Protein AF-A0A1G2CFN0-F1 (afdb_monomer_lite)

Structure (mmCIF, N/CA/C/O backbone):
data_AF-A0A1G2CFN0-F1
#
_entry.id   AF-A0A1G2CFN0-F1
#
loop_
_atom_site.group_PDB
_atom_site.id
_atom_site.type_symbol
_atom_site.label_atom_id
_atom_site.label_alt_id
_atom_site.label_comp_id
_atom_site.label_asym_id
_atom_site.label_entity_id
_atom_site.label_seq_id
_atom_site.pdbx_PDB_ins_code
_atom_site.Cartn_x
_atom_site.Cartn_y
_atom_site.Cartn_z
_atom_site.occupancy
_atom_site.B_iso_or_equiv
_atom_site.auth_seq_id
_atom_site.auth_comp_id
_atom_site.auth_asym_id
_atom_site.auth_atom_id
_atom_site.pdbx_PDB_model_num
ATOM 1 N N . MET A 1 1 ? 45.575 16.036 -67.335 1.00 52.84 1 MET A N 1
ATOM 2 C CA . MET A 1 1 ? 46.255 15.513 -66.133 1.00 52.84 1 MET A CA 1
ATOM 3 C C . MET A 1 1 ? 45.272 15.734 -65.003 1.00 52.84 1 MET A C 1
ATOM 5 O O . MET A 1 1 ? 45.265 16.803 -64.409 1.00 52.84 1 MET A O 1
ATOM 9 N N . GLU A 1 2 ? 44.344 14.791 -64.858 1.00 58.41 2 GLU A N 1
ATOM 10 C CA . GLU A 1 2 ? 43.308 14.811 -63.822 1.00 58.41 2 GLU A CA 1
ATOM 11 C C . GLU A 1 2 ? 43.945 14.353 -62.497 1.00 58.41 2 GLU A C 1
ATOM 13 O O . GLU A 1 2 ? 44.749 13.419 -62.524 1.00 58.41 2 GLU A O 1
ATOM 18 N N . PRO A 1 3 ? 43.655 14.993 -61.356 1.00 65.81 3 PRO A N 1
ATOM 19 C CA . PRO A 1 3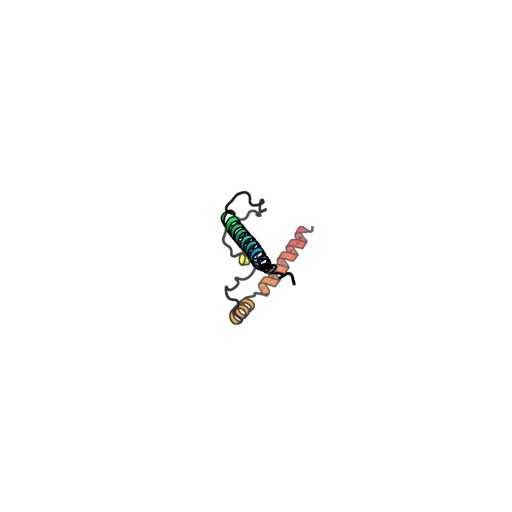 ? 44.097 14.509 -60.055 1.00 65.81 3 PRO A CA 1
ATOM 20 C C . PRO A 1 3 ? 43.161 13.405 -59.540 1.00 65.81 3 PRO A C 1
ATOM 22 O O . PRO A 1 3 ? 41.989 13.660 -59.257 1.00 65.81 3 PRO A O 1
ATOM 25 N N . ASP A 1 4 ? 43.689 12.195 -59.358 1.00 61.62 4 ASP A N 1
ATOM 26 C CA . ASP A 1 4 ? 42.958 11.089 -58.740 1.00 61.62 4 ASP A CA 1
ATOM 27 C C . ASP A 1 4 ? 42.828 11.323 -57.226 1.00 61.62 4 ASP A C 1
ATOM 29 O O . ASP A 1 4 ? 43.748 11.128 -56.430 1.00 61.62 4 ASP A O 1
ATOM 33 N N . ASN A 1 5 ? 41.644 11.793 -56.845 1.00 71.56 5 ASN A N 1
ATOM 34 C CA . ASN A 1 5 ? 41.154 11.911 -55.481 1.00 71.56 5 ASN A CA 1
ATOM 35 C C . ASN A 1 5 ? 40.886 10.511 -54.903 1.00 71.56 5 ASN A C 1
ATOM 37 O O . ASN A 1 5 ? 39.819 9.934 -55.116 1.00 71.56 5 ASN A O 1
ATOM 41 N N . HIS A 1 6 ? 41.848 9.964 -54.160 1.00 58.09 6 HIS A N 1
ATOM 42 C CA . HIS A 1 6 ? 41.649 8.736 -53.399 1.00 58.09 6 HIS A CA 1
ATOM 43 C C . HIS A 1 6 ? 41.233 9.037 -51.960 1.00 58.09 6 HIS A C 1
ATOM 45 O O . HIS A 1 6 ? 42.057 9.217 -51.071 1.00 58.09 6 HIS A O 1
ATOM 51 N N . GLY A 1 7 ? 39.915 8.998 -51.766 1.00 50.25 7 GLY A N 1
ATOM 52 C CA . GLY A 1 7 ? 39.307 8.212 -50.698 1.00 50.25 7 GLY A CA 1
ATOM 53 C C . GLY A 1 7 ? 39.551 8.711 -49.284 1.00 50.25 7 GLY A C 1
ATOM 54 O O . GLY A 1 7 ? 40.359 8.159 -48.541 1.00 50.25 7 GLY A O 1
ATOM 55 N N . ASN A 1 8 ? 38.727 9.667 -48.868 1.00 58.03 8 ASN A N 1
ATOM 56 C CA . ASN A 1 8 ? 38.404 9.848 -47.461 1.00 58.03 8 ASN A CA 1
ATOM 57 C C . ASN A 1 8 ? 37.780 8.533 -46.959 1.00 58.03 8 ASN A C 1
ATOM 59 O O . ASN A 1 8 ? 36.605 8.268 -47.214 1.00 58.03 8 ASN A O 1
ATOM 63 N N . ASN A 1 9 ? 38.560 7.692 -46.277 1.00 58.00 9 ASN A N 1
ATOM 64 C CA . ASN A 1 9 ? 38.024 6.581 -45.496 1.00 58.00 9 ASN A CA 1
ATOM 65 C C . ASN A 1 9 ? 37.290 7.189 -44.298 1.00 58.00 9 ASN A C 1
ATOM 67 O O . ASN A 1 9 ? 37.862 7.379 -43.229 1.00 58.00 9 ASN A O 1
ATOM 71 N N . ALA A 1 10 ? 36.034 7.576 -44.512 1.00 52.12 10 ALA A N 1
ATOM 72 C CA . ALA A 1 10 ? 35.128 7.932 -43.438 1.00 52.12 10 ALA A CA 1
ATOM 73 C C . ALA A 1 10 ? 34.807 6.645 -42.670 1.00 52.12 10 ALA A C 1
ATOM 75 O O . ALA A 1 10 ? 33.925 5.879 -43.058 1.00 52.12 10 ALA A O 1
ATOM 76 N N . GLU A 1 11 ? 35.573 6.377 -41.613 1.00 59.41 11 GLU A N 1
ATOM 77 C CA . GLU A 1 11 ? 35.208 5.392 -40.602 1.00 59.41 11 GLU A CA 1
ATOM 78 C C . GLU A 1 11 ? 33.810 5.747 -40.080 1.00 59.41 11 GLU A C 1
ATOM 80 O O . GLU A 1 11 ? 33.574 6.842 -39.563 1.00 59.41 11 GLU A O 1
ATOM 85 N N . ALA A 1 12 ? 32.852 4.842 -40.279 1.00 61.19 12 ALA A N 1
ATOM 86 C CA . ALA A 1 12 ? 31.507 5.008 -39.754 1.00 61.19 12 ALA A CA 1
ATOM 87 C C . ALA A 1 12 ? 31.589 5.118 -38.220 1.00 61.19 12 ALA A C 1
ATOM 89 O O . ALA A 1 12 ? 32.207 4.246 -37.600 1.00 61.19 12 ALA A O 1
ATOM 90 N N . PRO A 1 13 ? 30.982 6.138 -37.582 1.00 60.41 13 PRO A N 1
ATOM 91 C CA . PRO A 1 13 ? 30.960 6.222 -36.130 1.00 60.41 13 PRO A CA 1
ATOM 92 C C . PRO A 1 13 ? 30.191 5.011 -35.602 1.00 60.41 13 PRO A C 1
ATOM 94 O O . PRO A 1 13 ? 28.972 4.908 -35.758 1.00 60.41 13 PRO A O 1
ATOM 97 N N . SER A 1 14 ? 30.917 4.051 -35.034 1.00 62.78 14 SER A N 1
ATOM 98 C CA . SER A 1 14 ? 30.323 2.850 -34.468 1.00 62.78 14 SER A CA 1
ATOM 99 C C . SER A 1 14 ? 29.405 3.267 -33.318 1.00 62.78 14 SER A C 1
ATOM 101 O O . SER A 1 14 ? 29.792 3.996 -32.404 1.00 62.78 14 SER A O 1
ATOM 103 N N . GLY A 1 15 ? 28.134 2.871 -33.411 1.00 63.44 15 GLY A N 1
ATOM 104 C CA . GLY A 1 15 ? 27.078 3.250 -32.475 1.00 63.44 15 GLY A CA 1
ATOM 105 C C . GLY A 1 15 ? 27.282 2.624 -31.096 1.00 63.44 15 GLY A C 1
ATOM 106 O O . GLY A 1 15 ? 26.612 1.660 -30.745 1.00 63.44 15 GLY A O 1
ATOM 107 N N . ALA A 1 16 ? 28.207 3.170 -30.309 1.00 66.69 16 ALA A N 1
ATOM 108 C CA . ALA A 1 16 ? 28.513 2.715 -28.955 1.00 66.69 16 ALA A CA 1
ATOM 109 C C . ALA A 1 16 ? 27.564 3.301 -27.891 1.00 66.69 16 ALA A C 1
ATOM 111 O O . ALA A 1 16 ? 27.497 2.789 -26.776 1.00 66.69 16 ALA A O 1
ATOM 112 N N . GLY A 1 17 ? 26.797 4.345 -28.227 1.00 78.12 17 GLY A N 1
ATOM 113 C CA . GLY A 1 17 ? 25.888 5.033 -27.299 1.00 78.12 17 GLY A CA 1
ATOM 114 C C . GLY A 1 17 ? 24.912 4.107 -26.554 1.00 78.12 17 GLY A C 1
ATOM 115 O O . GLY A 1 17 ? 24.853 4.176 -25.326 1.00 78.12 17 GLY A O 1
ATOM 116 N N . PRO A 1 18 ? 24.197 3.193 -27.240 1.00 89.12 18 PRO A N 1
ATOM 117 C CA . PRO A 1 18 ? 23.277 2.263 -26.582 1.00 89.12 18 PRO A CA 1
ATOM 118 C C . PRO A 1 18 ? 23.971 1.291 -25.620 1.00 89.12 18 PRO A C 1
ATOM 120 O O . PRO A 1 18 ? 23.430 0.979 -24.561 1.00 89.12 18 PRO A O 1
ATOM 123 N N . PHE A 1 19 ? 25.185 0.848 -25.952 1.00 89.81 19 PHE A N 1
ATOM 124 C CA . PHE A 1 19 ? 25.964 -0.060 -25.107 1.00 89.81 19 PHE A CA 1
ATOM 125 C C . PHE A 1 19 ? 26.447 0.627 -23.832 1.00 89.81 19 PHE A C 1
ATOM 127 O O . PHE A 1 19 ? 26.352 0.057 -22.747 1.00 89.81 19 PHE A O 1
ATOM 134 N N . VAL A 1 20 ? 26.905 1.876 -23.950 1.00 91.31 20 VAL A N 1
ATOM 135 C CA . VAL A 1 20 ? 27.297 2.690 -22.793 1.00 91.31 20 VAL A CA 1
ATOM 136 C C . VAL A 1 20 ? 26.087 2.966 -21.897 1.00 91.31 20 VAL A C 1
ATOM 138 O O . VAL A 1 20 ? 26.182 2.818 -20.680 1.00 91.31 20 VAL A O 1
ATOM 141 N N . GLY A 1 21 ? 24.928 3.286 -22.483 1.00 89.81 21 GLY A N 1
ATOM 142 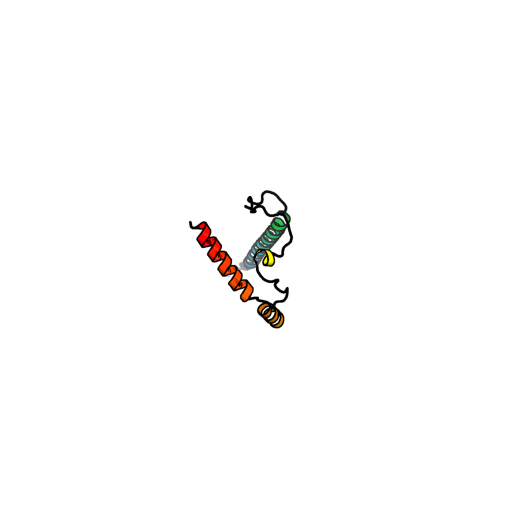C CA . GLY A 1 21 ? 23.683 3.473 -21.734 1.00 89.81 21 GLY A CA 1
ATOM 143 C C . GLY A 1 21 ? 23.263 2.217 -20.966 1.00 89.81 21 GLY A C 1
ATOM 144 O O . GLY A 1 21 ? 22.995 2.287 -19.768 1.00 89.81 21 GLY A O 1
ATOM 145 N N . ALA A 1 22 ? 23.278 1.054 -21.623 1.00 94.44 22 ALA A N 1
ATOM 146 C CA . ALA 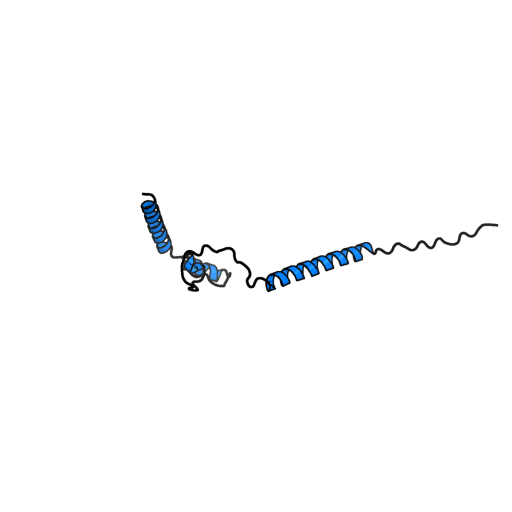A 1 22 ? 22.952 -0.220 -20.985 1.00 94.44 22 ALA A CA 1
ATOM 147 C C . ALA A 1 22 ? 23.904 -0.548 -19.823 1.00 94.44 22 ALA A C 1
ATOM 149 O O . ALA A 1 22 ? 23.449 -0.968 -18.761 1.00 94.44 22 ALA A O 1
ATOM 150 N N . ALA A 1 23 ? 25.207 -0.299 -19.987 1.00 95.06 23 ALA A N 1
ATOM 151 C CA . ALA A 1 23 ? 26.197 -0.536 -18.939 1.00 95.06 23 ALA A CA 1
ATOM 152 C C . ALA A 1 23 ? 25.924 0.294 -17.670 1.00 95.06 23 ALA A C 1
ATOM 154 O O . ALA A 1 23 ? 26.021 -0.231 -16.560 1.00 95.06 23 ALA A O 1
ATOM 155 N N . ILE A 1 24 ? 25.527 1.563 -17.822 1.00 95.75 24 ILE A N 1
ATOM 156 C CA . ILE A 1 24 ? 25.186 2.448 -16.695 1.00 95.75 24 ILE A CA 1
ATOM 157 C C . ILE A 1 24 ? 23.938 1.945 -15.964 1.00 95.75 24 ILE A C 1
ATOM 159 O O . ILE A 1 24 ? 23.931 1.872 -14.736 1.00 95.75 24 ILE A O 1
ATOM 163 N N . ILE A 1 25 ? 22.893 1.568 -16.706 1.00 96.06 25 ILE A N 1
ATOM 164 C CA . ILE A 1 25 ? 21.652 1.048 -16.120 1.00 96.06 25 ILE A CA 1
ATOM 165 C C . ILE A 1 25 ? 21.923 -0.246 -15.347 1.00 96.06 25 ILE A C 1
ATOM 167 O O . ILE A 1 25 ? 21.505 -0.368 -14.199 1.00 96.06 25 ILE A O 1
ATOM 171 N N . ILE A 1 26 ? 22.684 -1.180 -15.923 1.00 96.50 26 ILE A N 1
ATOM 172 C CA . ILE A 1 26 ? 23.049 -2.436 -15.253 1.00 96.50 26 ILE A CA 1
ATOM 173 C C . ILE A 1 26 ? 23.819 -2.165 -13.953 1.00 96.50 26 ILE A C 1
ATOM 175 O O . ILE A 1 26 ? 23.512 -2.778 -12.933 1.00 96.50 26 ILE A O 1
ATOM 179 N N . LEU A 1 27 ? 24.769 -1.223 -13.959 1.00 96.44 27 LEU A N 1
ATOM 180 C CA . LEU A 1 27 ? 25.490 -0.810 -12.752 1.00 96.44 27 LEU A CA 1
ATOM 181 C C . LEU A 1 27 ? 24.540 -0.265 -11.680 1.00 96.44 27 LEU A C 1
ATOM 183 O O . LEU A 1 27 ? 24.613 -0.697 -10.533 1.00 96.44 27 LEU A O 1
ATOM 187 N N . LEU A 1 28 ? 23.619 0.630 -12.042 1.00 96.31 28 LEU A N 1
ATOM 188 C CA . LEU A 1 28 ? 22.643 1.190 -11.103 1.00 96.31 28 LEU A CA 1
ATOM 189 C C . LEU A 1 28 ? 21.732 0.112 -10.501 1.00 96.31 28 LEU A C 1
ATOM 191 O O . LEU A 1 28 ? 21.503 0.124 -9.293 1.00 96.31 28 LEU A O 1
ATOM 195 N N . LEU A 1 29 ? 21.253 -0.842 -11.308 1.00 96.31 29 LEU A N 1
ATOM 196 C CA . LEU A 1 29 ? 20.443 -1.955 -10.806 1.00 96.31 29 LEU A CA 1
ATOM 197 C C . LEU A 1 29 ? 21.252 -2.876 -9.889 1.00 96.31 29 LEU A C 1
ATOM 199 O O . LEU A 1 29 ? 20.748 -3.272 -8.842 1.00 96.31 29 LEU A O 1
ATOM 203 N N . ALA A 1 30 ? 22.499 -3.192 -10.246 1.00 95.50 30 ALA A N 1
ATOM 204 C CA . ALA A 1 30 ? 23.365 -4.037 -9.428 1.00 95.50 30 ALA A CA 1
ATOM 205 C C . ALA A 1 30 ? 23.662 -3.387 -8.067 1.00 95.50 30 ALA A C 1
ATOM 207 O O . ALA A 1 30 ? 23.514 -4.034 -7.032 1.00 95.50 30 ALA A O 1
ATOM 208 N N . PHE A 1 31 ? 24.009 -2.096 -8.055 1.00 95.50 31 PHE A N 1
ATOM 209 C CA . PHE A 1 31 ? 24.227 -1.341 -6.821 1.00 95.50 31 PHE A CA 1
ATOM 210 C C . PHE A 1 31 ? 22.944 -1.180 -6.002 1.00 95.50 31 PHE A C 1
ATOM 212 O O . PHE A 1 31 ? 22.987 -1.345 -4.786 1.00 95.50 31 PHE A O 1
ATOM 219 N N . GLY A 1 32 ? 21.803 -0.906 -6.640 1.00 90.75 32 GLY A N 1
ATOM 220 C CA . GLY A 1 32 ? 20.511 -0.783 -5.961 1.00 90.75 32 GLY A CA 1
ATOM 221 C C . GLY A 1 32 ? 20.058 -2.095 -5.318 1.00 90.75 32 GLY A C 1
ATOM 222 O O . GLY A 1 32 ? 19.688 -2.112 -4.145 1.00 90.75 32 GLY A O 1
ATOM 223 N N . ALA A 1 33 ? 20.157 -3.209 -6.049 1.00 91.50 33 ALA A N 1
ATOM 224 C CA . ALA A 1 33 ? 19.837 -4.538 -5.534 1.00 91.50 33 ALA A CA 1
ATOM 225 C C . ALA A 1 33 ? 20.786 -4.948 -4.397 1.00 91.50 33 ALA A C 1
ATOM 227 O O . ALA A 1 33 ? 20.333 -5.442 -3.365 1.00 91.50 33 ALA A O 1
ATOM 228 N N . TYR A 1 34 ? 22.089 -4.685 -4.549 1.00 91.81 34 TYR A N 1
ATOM 229 C CA . TYR A 1 34 ? 23.076 -4.935 -3.500 1.00 91.81 34 TYR A CA 1
ATOM 230 C C . TYR A 1 34 ? 22.810 -4.089 -2.250 1.00 91.81 34 TYR A C 1
ATOM 232 O O . TYR A 1 34 ? 22.831 -4.615 -1.142 1.00 91.81 34 TYR A O 1
ATOM 240 N N . TYR A 1 35 ? 22.507 -2.798 -2.409 1.00 88.50 35 TYR A N 1
ATOM 241 C CA . TYR A 1 35 ? 22.184 -1.903 -1.298 1.00 88.50 35 TYR A CA 1
ATOM 242 C C . TYR A 1 35 ? 20.931 -2.358 -0.543 1.00 88.50 35 TYR A C 1
ATOM 244 O O . TYR A 1 35 ? 20.951 -2.423 0.683 1.00 88.50 35 TYR A O 1
ATOM 252 N N . PHE A 1 36 ? 19.870 -2.735 -1.263 1.00 84.69 36 PHE A N 1
ATOM 253 C CA . PHE A 1 36 ? 18.630 -3.241 -0.670 1.00 84.69 36 PHE A CA 1
ATOM 254 C C . PHE A 1 36 ? 18.838 -4.550 0.105 1.00 84.69 36 PHE A C 1
ATOM 256 O O . PHE A 1 36 ? 18.283 -4.743 1.185 1.00 84.69 36 PHE A O 1
ATOM 263 N N . TRP A 1 37 ? 19.653 -5.462 -0.425 1.00 81.31 37 TRP A N 1
ATOM 264 C CA . TRP A 1 37 ? 19.925 -6.736 0.239 1.00 81.31 37 TRP A CA 1
ATOM 265 C C . TRP A 1 37 ? 20.900 -6.588 1.421 1.00 81.31 37 TRP A C 1
ATOM 267 O O . TRP A 1 37 ? 20.738 -7.236 2.458 1.00 81.31 37 TRP A O 1
ATOM 277 N N . SER A 1 38 ? 21.869 -5.677 1.302 1.00 76.56 38 SER A N 1
ATOM 278 C CA . SER A 1 38 ? 22.821 -5.326 2.361 1.00 76.56 38 SER A CA 1
ATOM 279 C C . SER A 1 38 ? 22.133 -4.630 3.541 1.00 76.56 38 SER A C 1
ATOM 281 O O . SER A 1 38 ? 22.334 -5.028 4.688 1.00 76.56 38 SER A O 1
ATOM 283 N N . SER A 1 39 ? 21.238 -3.668 3.285 1.00 68.88 39 SER A N 1
ATOM 284 C CA . SER A 1 39 ? 20.474 -2.997 4.347 1.00 68.88 39 SER A CA 1
ATOM 285 C C . SER A 1 39 ? 19.559 -3.964 5.101 1.00 68.88 39 SER A C 1
ATOM 287 O O . SER A 1 39 ? 19.424 -3.855 6.316 1.00 68.88 39 SER A O 1
ATOM 289 N N . LYS A 1 40 ? 19.005 -4.975 4.421 1.00 62.88 40 LYS A N 1
ATOM 290 C CA . LYS A 1 40 ? 18.213 -6.036 5.060 1.00 62.88 40 LYS A CA 1
ATOM 291 C C . LYS A 1 40 ? 19.038 -6.928 5.995 1.00 62.88 40 LYS A C 1
ATOM 293 O O . LYS A 1 40 ? 18.492 -7.460 6.955 1.00 62.88 40 LYS A O 1
ATOM 298 N N . SER A 1 41 ? 20.340 -7.064 5.750 1.00 60.41 41 SER A N 1
ATOM 299 C CA . SER A 1 41 ? 21.234 -7.907 6.558 1.00 60.41 41 SER A CA 1
ATOM 300 C C . SER A 1 41 ? 21.819 -7.181 7.781 1.00 60.41 41 SER A C 1
ATOM 302 O O . SER A 1 41 ? 22.332 -7.837 8.682 1.00 60.41 41 SER A O 1
ATOM 304 N N . GLY A 1 42 ? 21.729 -5.845 7.825 1.00 58.09 42 GLY A N 1
ATOM 305 C CA . GLY A 1 42 ? 22.211 -4.998 8.926 1.00 58.09 42 GLY A CA 1
ATOM 306 C C . GLY A 1 42 ? 21.125 -4.489 9.882 1.00 58.09 42 GLY A C 1
ATOM 307 O O . GLY A 1 42 ? 21.450 -3.838 10.865 1.00 58.09 42 GLY A O 1
ATOM 308 N N . MET A 1 43 ? 19.842 -4.793 9.648 1.00 54.56 43 MET A N 1
ATOM 309 C CA . MET A 1 43 ? 18.740 -4.428 10.559 1.00 54.56 43 MET A CA 1
ATOM 310 C C . MET A 1 43 ? 18.645 -5.344 11.793 1.00 54.56 43 MET A C 1
ATOM 312 O O . MET A 1 43 ? 17.561 -5.605 12.309 1.00 54.56 43 MET A O 1
ATOM 316 N N . VAL A 1 44 ? 19.780 -5.837 12.286 1.00 57.59 44 VAL A N 1
ATOM 317 C CA . VAL A 1 44 ? 19.878 -6.477 13.598 1.00 57.59 44 VAL A CA 1
ATOM 318 C C . VAL A 1 44 ? 20.558 -5.476 14.523 1.00 57.59 44 VAL A C 1
ATOM 320 O O . VAL A 1 44 ? 21.777 -5.412 14.565 1.00 57.59 44 VAL A O 1
ATOM 323 N N . ASN A 1 45 ? 19.740 -4.735 15.275 1.00 61.34 45 ASN A N 1
ATOM 324 C CA . ASN A 1 45 ? 20.113 -3.884 16.412 1.00 61.34 45 ASN A CA 1
ATOM 325 C C . ASN A 1 45 ? 20.994 -2.667 16.128 1.00 61.34 45 ASN A C 1
ATOM 327 O O . ASN A 1 45 ? 22.204 -2.807 16.076 1.00 61.34 45 ASN A O 1
ATOM 331 N N . GLU A 1 46 ? 20.427 -1.458 16.212 1.00 58.81 46 GLU A N 1
ATOM 332 C CA . GLU A 1 46 ? 21.236 -0.380 16.809 1.00 58.81 46 GLU A CA 1
ATOM 333 C C . GLU A 1 46 ? 20.466 0.736 17.507 1.00 58.81 46 GLU A C 1
ATOM 335 O O . GLU A 1 46 ? 21.018 1.302 18.440 1.00 58.81 46 GLU A O 1
ATOM 340 N N . ASN A 1 47 ? 19.197 1.009 17.191 1.00 61.34 47 ASN A N 1
ATOM 341 C CA . ASN A 1 47 ? 18.320 1.766 18.095 1.00 61.34 47 ASN A CA 1
ATOM 342 C C . ASN A 1 47 ? 16.879 1.747 17.560 1.00 61.34 47 ASN A C 1
ATOM 344 O O . ASN A 1 47 ? 16.530 2.622 16.761 1.00 61.34 47 ASN A O 1
ATOM 348 N N . PRO A 1 48 ? 16.030 0.763 17.908 1.00 62.25 48 PRO A N 1
ATOM 349 C CA . PRO A 1 48 ? 14.609 0.929 17.640 1.00 62.25 48 PRO A CA 1
ATOM 350 C C . PRO A 1 48 ? 14.155 2.218 18.352 1.00 62.25 48 PRO A C 1
ATOM 352 O O . PRO A 1 48 ? 14.539 2.425 19.508 1.00 62.25 48 PRO A O 1
ATOM 355 N N . PRO A 1 49 ? 13.392 3.117 17.696 1.00 66.81 49 PRO A N 1
ATOM 356 C CA . PRO A 1 49 ? 12.763 4.224 18.411 1.00 66.81 49 PRO A CA 1
ATOM 357 C C . PRO A 1 49 ? 12.031 3.632 19.620 1.00 66.81 49 PRO A C 1
ATOM 359 O O . PRO A 1 49 ? 11.485 2.534 19.471 1.00 66.81 49 PRO A O 1
ATOM 362 N N . PRO A 1 50 ? 12.054 4.280 20.803 1.00 56.91 50 PRO A N 1
ATOM 363 C CA . PRO A 1 50 ? 11.383 3.738 21.971 1.00 56.91 50 PRO A CA 1
ATOM 364 C C . PRO A 1 50 ? 9.927 3.527 21.587 1.00 56.91 50 PRO A C 1
ATOM 366 O O . PRO A 1 50 ? 9.163 4.477 21.412 1.00 56.91 50 PRO A O 1
ATOM 369 N N . LEU A 1 51 ? 9.577 2.262 21.378 1.00 59.81 51 LEU A N 1
ATOM 370 C CA . LEU A 1 51 ? 8.201 1.863 21.263 1.00 59.81 51 LEU A CA 1
ATOM 371 C C . LEU A 1 51 ? 7.625 2.228 22.623 1.00 59.81 51 LEU A C 1
ATOM 373 O O . LEU A 1 51 ? 8.097 1.736 23.650 1.00 59.81 51 LEU A O 1
ATOM 377 N N . ILE A 1 52 ? 6.645 3.126 22.639 1.00 58.47 52 ILE A N 1
ATOM 378 C CA . ILE A 1 52 ? 5.731 3.229 23.769 1.00 58.47 52 ILE A CA 1
ATOM 379 C C . ILE A 1 52 ? 4.934 1.919 23.743 1.00 58.47 52 ILE A C 1
ATOM 381 O O . ILE A 1 52 ? 3.813 1.855 23.255 1.00 58.47 52 ILE A O 1
ATOM 385 N N . LEU A 1 53 ? 5.582 0.836 24.174 1.00 54.16 53 LEU A N 1
ATOM 386 C CA . LEU A 1 53 ? 4.925 -0.368 24.626 1.00 54.16 53 LEU A CA 1
ATOM 387 C C . LEU A 1 53 ? 4.270 0.057 25.933 1.00 54.16 53 LEU A C 1
ATOM 389 O O . LEU A 1 53 ? 4.932 0.204 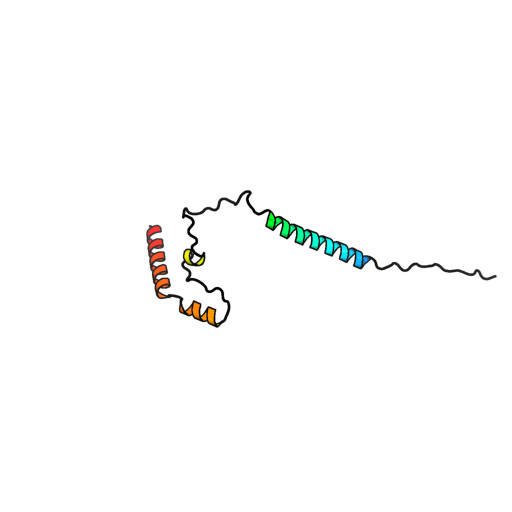26.963 1.00 54.16 53 LEU A O 1
ATOM 393 N N . GLY A 1 54 ? 2.962 0.308 25.859 1.00 47.94 54 GLY A N 1
ATOM 394 C CA . GLY A 1 54 ? 2.111 0.081 27.014 1.00 47.94 54 GLY A CA 1
ATOM 395 C C . GLY A 1 54 ? 2.518 -1.265 27.604 1.00 47.94 54 GLY A C 1
ATOM 396 O O . GLY A 1 54 ? 2.710 -2.241 26.884 1.00 47.94 54 GLY A O 1
ATOM 397 N N . ASN A 1 55 ? 2.816 -1.240 28.890 1.00 47.97 55 ASN A N 1
ATOM 398 C CA . ASN A 1 55 ? 3.369 -2.338 29.650 1.00 47.97 55 ASN A CA 1
ATOM 399 C C . ASN A 1 55 ? 2.447 -3.567 29.574 1.00 47.97 55 ASN A C 1
ATOM 401 O O . ASN A 1 55 ? 1.559 -3.681 30.411 1.00 47.97 55 ASN A O 1
ATOM 405 N N . ASP A 1 56 ? 2.681 -4.482 28.635 1.00 47.56 56 ASP A N 1
ATOM 406 C CA . ASP A 1 56 ? 2.131 -5.833 28.708 1.00 47.56 56 ASP A CA 1
ATOM 407 C C . ASP A 1 56 ? 3.165 -6.874 28.248 1.00 47.56 56 ASP A C 1
ATOM 409 O O . ASP A 1 56 ? 3.909 -6.643 27.287 1.00 47.56 56 ASP A O 1
ATOM 413 N N . PRO A 1 57 ? 3.312 -7.977 29.002 1.00 48.97 57 PRO A N 1
ATOM 414 C CA . PRO A 1 57 ? 4.371 -8.946 28.812 1.00 48.97 57 PRO A CA 1
ATOM 415 C C . PRO A 1 57 ? 4.157 -9.723 27.516 1.00 48.97 57 PRO A C 1
ATOM 417 O O . PRO A 1 57 ? 3.037 -9.933 27.063 1.00 48.97 57 PRO A O 1
ATOM 420 N N . ALA A 1 58 ? 5.275 -10.159 26.943 1.00 49.88 58 ALA A N 1
ATOM 421 C CA . ALA A 1 58 ? 5.346 -11.011 25.771 1.00 49.88 58 ALA A CA 1
ATOM 422 C C . ALA A 1 58 ? 4.485 -12.276 25.926 1.00 49.88 58 ALA A C 1
ATOM 424 O O . ALA A 1 58 ? 4.934 -13.275 26.479 1.00 49.88 58 ALA A O 1
ATOM 425 N N . GLU A 1 59 ? 3.279 -12.236 25.383 1.00 45.66 59 GLU A N 1
ATOM 426 C CA . GLU A 1 59 ? 2.518 -13.409 24.985 1.00 45.66 59 GLU A CA 1
ATOM 427 C C . GLU A 1 59 ? 2.291 -13.255 23.481 1.00 45.66 59 GLU A C 1
ATOM 429 O O . GLU A 1 59 ? 1.832 -12.219 23.002 1.00 45.66 59 GLU A O 1
ATOM 434 N N . ASP A 1 60 ? 2.702 -14.278 22.741 1.00 49.62 60 ASP A N 1
ATOM 435 C CA . ASP A 1 60 ? 2.495 -14.483 21.308 1.00 49.62 60 ASP A CA 1
ATOM 436 C C . ASP A 1 60 ? 0.996 -14.687 21.030 1.00 49.62 60 ASP A C 1
ATOM 438 O O . ASP A 1 60 ? 0.530 -15.758 20.648 1.00 49.62 60 ASP A O 1
ATOM 442 N N . VAL A 1 61 ? 0.196 -13.666 21.320 1.00 46.94 61 VAL A N 1
ATOM 443 C CA . VAL A 1 61 ? -1.159 -13.557 20.808 1.00 46.94 61 VAL A CA 1
ATOM 444 C C . VAL A 1 61 ? -1.009 -13.007 19.406 1.00 46.94 61 VAL A C 1
ATOM 446 O O . VAL A 1 61 ? -0.604 -11.857 19.229 1.00 46.94 61 VAL A O 1
ATOM 449 N N . SER A 1 62 ? -1.311 -13.860 18.419 1.00 56.16 62 SER A N 1
ATOM 450 C CA . SER A 1 62 ? -1.609 -13.464 17.039 1.00 56.16 62 SER A CA 1
ATOM 451 C C . SER A 1 62 ? -2.177 -12.046 17.040 1.00 56.16 62 SER A C 1
ATOM 453 O O . SER A 1 62 ? -3.106 -11.775 17.804 1.00 56.16 62 SER A O 1
ATOM 455 N N . SER A 1 63 ? -1.603 -11.138 16.247 1.00 60.88 63 SER A N 1
ATOM 456 C CA . SER A 1 63 ? -1.967 -9.711 16.231 1.00 60.88 63 SER A CA 1
ATOM 457 C C . SER A 1 63 ? -3.475 -9.470 16.140 1.00 60.88 63 SER A C 1
ATOM 459 O O . SER A 1 63 ? -3.974 -8.460 16.628 1.00 60.88 63 SER A O 1
ATOM 461 N N . ASP A 1 64 ? -4.191 -10.431 15.566 1.00 58.38 64 ASP A N 1
ATOM 462 C CA . ASP A 1 64 ? -5.640 -10.461 15.447 1.00 58.38 64 ASP A CA 1
ATOM 463 C C . ASP A 1 64 ? -6.329 -10.636 16.808 1.00 58.38 64 ASP A C 1
ATOM 465 O O . ASP A 1 64 ? -7.225 -9.869 17.137 1.00 58.38 64 ASP A O 1
ATOM 469 N N . ALA A 1 65 ? -5.850 -11.545 17.663 1.00 58.84 65 ALA A N 1
ATOM 470 C CA . ALA A 1 65 ? -6.382 -11.743 19.012 1.00 58.84 65 ALA A CA 1
ATOM 471 C C . ALA A 1 65 ? -6.145 -10.521 19.916 1.00 58.84 65 ALA A C 1
ATOM 473 O O . ALA A 1 65 ? -7.016 -10.161 20.705 1.00 58.84 65 ALA A O 1
ATOM 474 N N . ALA A 1 66 ? -4.998 -9.847 19.768 1.00 59.62 66 ALA A N 1
ATOM 475 C CA . ALA A 1 66 ? -4.714 -8.592 20.467 1.00 59.62 66 ALA A CA 1
ATOM 476 C C . ALA A 1 66 ? -5.585 -7.420 19.966 1.00 59.62 66 ALA A C 1
ATOM 478 O O . ALA A 1 66 ? -5.856 -6.488 20.718 1.00 59.62 66 ALA A O 1
ATOM 479 N N . ALA A 1 67 ? -6.043 -7.476 18.712 1.00 65.62 67 ALA A N 1
ATOM 480 C CA . ALA A 1 67 ? -6.959 -6.509 18.108 1.00 65.62 67 ALA A CA 1
ATOM 481 C C . ALA A 1 67 ? -8.447 -6.878 18.281 1.00 65.62 67 ALA A C 1
ATOM 483 O O . ALA A 1 67 ? -9.305 -6.200 17.716 1.00 65.62 67 ALA A O 1
ATOM 484 N N . GLY A 1 68 ? -8.766 -7.948 19.023 1.00 63.44 68 GLY A N 1
ATOM 485 C CA . GLY A 1 68 ? -10.141 -8.437 19.184 1.00 63.44 68 GLY A CA 1
ATOM 486 C C . GLY A 1 68 ? -10.758 -8.986 17.892 1.00 63.44 68 GLY A C 1
ATOM 487 O O . GLY A 1 68 ? -11.974 -9.143 17.804 1.00 63.44 68 GLY A O 1
ATOM 488 N N . LEU A 1 69 ? -9.933 -9.264 16.882 1.00 66.25 69 LEU A N 1
ATOM 489 C CA . LEU A 1 69 ? -10.345 -9.876 15.630 1.00 66.25 69 LEU A CA 1
ATOM 490 C C . LEU A 1 69 ? -10.397 -11.403 15.795 1.00 66.25 69 LEU A C 1
ATOM 492 O O . LEU A 1 69 ? -9.531 -11.988 16.458 1.00 66.25 69 LEU A O 1
ATOM 496 N N . PRO A 1 70 ? -11.393 -12.075 15.193 1.00 66.88 70 PRO A N 1
ATOM 497 C CA . PRO A 1 70 ? -11.415 -13.529 15.160 1.00 66.88 70 PRO A CA 1
ATOM 498 C C . PRO A 1 70 ? -10.175 -14.058 14.415 1.00 66.88 70 PRO A C 1
ATOM 500 O O . PRO A 1 70 ? -9.654 -13.372 13.533 1.00 66.88 70 PRO A O 1
ATOM 503 N N . PRO A 1 71 ? -9.692 -15.272 14.740 1.00 71.38 71 PRO A N 1
ATOM 504 C CA . PRO A 1 71 ? -8.559 -15.872 14.044 1.00 71.38 71 PRO A CA 1
ATOM 505 C C . PRO A 1 71 ? -8.832 -15.944 12.538 1.00 71.38 71 PRO A C 1
ATOM 507 O O . PRO A 1 71 ? -9.788 -16.599 12.127 1.00 71.38 71 PRO A O 1
ATOM 510 N N . GLN A 1 72 ? -8.002 -15.288 11.727 1.00 72.25 72 GLN A N 1
ATOM 511 C CA . GLN A 1 72 ? -8.125 -15.333 10.270 1.00 72.25 72 GLN A CA 1
ATOM 512 C C . GLN A 1 72 ? -7.454 -16.589 9.700 1.00 72.25 72 GLN A C 1
ATOM 514 O O . GLN A 1 72 ? -6.418 -17.048 10.197 1.00 72.25 72 GLN A O 1
ATOM 519 N N . GLY A 1 73 ? -8.045 -17.166 8.652 1.00 72.38 73 GLY A N 1
ATOM 520 C CA . GLY A 1 73 ? -7.451 -18.283 7.929 1.00 72.38 73 GLY A CA 1
ATOM 521 C C . GLY A 1 73 ? -6.199 -17.875 7.138 1.00 72.38 73 GLY A C 1
ATOM 522 O O . GLY A 1 73 ? -6.033 -16.736 6.722 1.00 72.38 73 GLY A O 1
ATOM 523 N N . ASN A 1 74 ? -5.313 -18.836 6.849 1.00 80.06 74 ASN A N 1
ATOM 524 C CA . ASN A 1 74 ? -4.126 -18.613 6.000 1.00 80.06 74 ASN A CA 1
ATOM 525 C C . ASN A 1 74 ? -4.422 -18.767 4.488 1.00 80.06 74 ASN A C 1
ATOM 527 O O . ASN A 1 74 ? -3.515 -19.069 3.710 1.00 80.06 74 ASN A O 1
ATOM 531 N N . SER A 1 75 ? -5.689 -18.685 4.068 1.00 79.88 75 SER A N 1
ATOM 532 C CA . SER A 1 75 ? -6.122 -18.999 2.701 1.00 79.88 75 SER A CA 1
ATOM 533 C C . SER A 1 75 ? -7.029 -17.913 2.136 1.00 79.88 75 SER A C 1
ATOM 535 O O . SER A 1 75 ? -8.103 -17.674 2.667 1.00 79.88 75 SER A O 1
ATOM 537 N N . ASP A 1 76 ? -6.646 -17.364 0.983 1.00 80.50 76 ASP A N 1
ATOM 538 C CA . ASP A 1 76 ? -7.453 -16.403 0.212 1.00 80.50 76 ASP A CA 1
ATOM 539 C C . ASP A 1 76 ? -8.406 -17.093 -0.787 1.00 80.50 76 ASP A C 1
ATOM 541 O O . ASP A 1 76 ? -8.787 -16.521 -1.812 1.00 80.50 76 ASP A O 1
ATOM 545 N N . SER A 1 77 ? -8.745 -18.367 -0.556 1.00 89.00 77 SER A N 1
ATOM 546 C CA . SER A 1 77 ? -9.741 -19.051 -1.389 1.00 89.00 77 SER A CA 1
ATOM 547 C C . SER A 1 77 ? -11.149 -18.524 -1.080 1.00 89.00 77 SER A C 1
ATOM 549 O O . SER A 1 77 ? -11.429 -18.192 0.074 1.00 89.00 77 SER A O 1
ATOM 551 N N . PRO A 1 78 ? -12.059 -18.451 -2.072 1.00 85.62 78 PRO A N 1
ATOM 552 C CA . PRO A 1 78 ? -13.436 -18.011 -1.839 1.00 85.62 78 PRO A CA 1
ATOM 553 C C . PRO A 1 78 ? -14.134 -18.785 -0.713 1.00 85.62 78 PRO A C 1
ATOM 555 O O . PRO A 1 78 ? -14.855 -18.198 0.088 1.00 85.62 78 PRO A O 1
ATOM 558 N N . GLU A 1 79 ? -13.871 -20.088 -0.620 1.00 87.44 79 GLU A N 1
ATOM 559 C CA . GLU A 1 79 ? -14.444 -20.971 0.393 1.00 87.44 79 GLU A CA 1
ATOM 560 C C . GLU A 1 79 ? -13.897 -20.679 1.800 1.00 87.44 79 GLU A C 1
ATOM 562 O O . GLU A 1 79 ? -14.635 -20.774 2.781 1.00 87.44 79 GLU A O 1
ATOM 567 N N . ALA A 1 80 ? -12.618 -20.305 1.912 1.00 86.38 80 ALA A N 1
ATOM 568 C CA . ALA A 1 80 ? -12.013 -19.922 3.186 1.00 86.38 80 ALA A CA 1
ATOM 569 C C . ALA A 1 80 ? -12.556 -18.577 3.686 1.00 86.38 80 ALA A C 1
ATOM 571 O O . ALA A 1 80 ? -12.915 -18.463 4.853 1.00 86.38 80 ALA A O 1
ATOM 572 N N . ILE A 1 81 ? -12.719 -17.598 2.792 1.00 82.94 81 ILE A N 1
ATOM 573 C CA . ILE A 1 81 ? -13.306 -16.296 3.137 1.00 82.94 81 ILE A CA 1
ATOM 574 C C . ILE A 1 81 ? -14.758 -16.463 3.608 1.00 82.94 81 ILE A C 1
ATOM 576 O O . ILE A 1 81 ? -15.163 -15.847 4.590 1.00 82.94 81 ILE A O 1
ATOM 580 N N . GLU A 1 82 ? -15.555 -17.304 2.940 1.00 85.81 82 GLU A N 1
ATOM 581 C CA . GLU A 1 82 ? -16.938 -17.569 3.358 1.00 85.81 82 GLU A CA 1
ATOM 582 C C . GLU A 1 82 ? -17.002 -18.227 4.744 1.00 85.81 82 GLU A C 1
ATOM 584 O O . GLU A 1 82 ? -17.837 -17.847 5.565 1.00 85.81 82 GLU A O 1
ATOM 589 N N . SER A 1 83 ? -16.095 -19.166 5.025 1.00 84.69 83 SER A N 1
ATOM 590 C CA . SER A 1 83 ? -15.954 -19.772 6.351 1.00 84.69 83 SER A CA 1
ATOM 591 C C . SER A 1 83 ? -15.607 -18.729 7.416 1.00 84.69 83 SER A C 1
ATOM 593 O O . SER A 1 83 ? -16.241 -18.704 8.468 1.00 84.69 83 SER A O 1
ATOM 595 N N . ASP A 1 84 ? -14.649 -17.844 7.146 1.00 84.38 84 ASP A N 1
ATOM 596 C CA . ASP A 1 84 ? -14.221 -16.815 8.098 1.00 84.38 84 ASP A CA 1
ATOM 597 C C . ASP A 1 84 ? -15.356 -15.819 8.397 1.00 84.38 84 ASP A C 1
ATOM 599 O O . ASP A 1 84 ? -15.601 -15.470 9.552 1.00 84.38 84 ASP A O 1
ATOM 603 N N . LEU A 1 85 ? -16.133 -15.430 7.379 1.00 85.69 85 LEU A N 1
ATOM 604 C CA . LEU A 1 85 ? -17.297 -14.551 7.544 1.00 85.69 85 LEU A CA 1
ATOM 605 C C . LEU A 1 85 ? -18.424 -15.189 8.370 1.00 85.69 85 LEU A C 1
ATOM 607 O O . LEU A 1 85 ? -19.133 -14.481 9.083 1.00 85.69 85 LEU A O 1
ATOM 611 N N . GLN A 1 86 ? -18.600 -16.511 8.296 1.00 83.69 86 GLN A N 1
ATOM 612 C CA . GLN A 1 86 ? -19.592 -17.233 9.104 1.00 83.69 86 GLN A CA 1
ATOM 613 C C . GLN A 1 86 ? -19.207 -17.325 10.585 1.00 83.69 86 GLN A C 1
ATOM 615 O O . GLN A 1 86 ? -20.074 -17.551 11.428 1.00 83.69 86 GLN A O 1
ATOM 620 N N . VAL A 1 87 ? -17.922 -17.158 10.902 1.00 83.75 87 VAL A N 1
ATOM 621 C CA . VAL A 1 87 ? -17.393 -17.208 12.272 1.00 83.75 87 VAL A CA 1
ATOM 622 C C . VAL A 1 87 ? -17.464 -15.838 12.964 1.00 83.75 87 VAL A C 1
ATOM 624 O O . VAL A 1 87 ? -17.269 -15.757 14.175 1.00 83.75 87 VAL A O 1
ATOM 627 N N . ILE A 1 88 ? -17.806 -14.762 12.244 1.00 81.94 88 ILE A N 1
ATOM 628 C CA . ILE A 1 88 ? -17.994 -13.431 12.837 1.00 81.94 88 ILE A CA 1
ATOM 629 C C . ILE A 1 88 ? -19.167 -13.458 13.831 1.00 81.94 88 ILE A C 1
ATOM 631 O O . ILE A 1 88 ? -20.329 -13.598 13.445 1.00 81.94 88 ILE A O 1
ATOM 635 N N . ASP A 1 89 ? -18.867 -13.261 15.118 1.00 83.38 89 ASP A N 1
ATOM 636 C CA . ASP A 1 89 ? -19.875 -13.137 16.172 1.00 83.38 89 ASP A CA 1
ATOM 637 C C . ASP A 1 89 ? -20.332 -11.680 16.330 1.00 83.38 89 ASP A C 1
ATOM 639 O O . ASP A 1 89 ? -19.741 -10.878 17.057 1.00 83.38 89 ASP A O 1
ATOM 643 N N . LEU A 1 90 ? -21.427 -11.339 15.648 1.00 85.56 90 LEU A N 1
ATOM 644 C CA . LEU A 1 90 ? -22.038 -10.010 15.726 1.00 85.56 90 LEU A CA 1
ATOM 645 C C . LEU A 1 90 ? -22.597 -9.685 17.119 1.00 85.56 90 LEU A C 1
ATOM 647 O O . LEU A 1 90 ? -22.664 -8.516 17.483 1.00 85.56 90 LEU A O 1
ATOM 651 N N . ASN A 1 91 ? -22.950 -10.690 17.926 1.00 85.12 91 ASN A N 1
ATOM 652 C CA . ASN A 1 91 ? -23.443 -10.439 19.283 1.00 85.12 91 ASN A CA 1
ATOM 653 C C . ASN A 1 91 ? -22.298 -10.015 20.203 1.00 85.12 91 ASN A C 1
ATOM 655 O O . ASN A 1 91 ? -22.469 -9.156 21.065 1.00 85.12 91 ASN A O 1
ATOM 659 N N . GLN A 1 92 ? -21.120 -10.615 20.015 1.00 82.62 92 GLN A N 1
ATOM 660 C CA . GLN A 1 92 ? -19.916 -10.208 20.728 1.00 82.62 92 GLN A CA 1
ATOM 661 C C . GLN A 1 92 ? -19.457 -8.813 20.289 1.00 82.62 92 GLN A C 1
ATOM 663 O O . GLN A 1 92 ? -18.987 -8.041 21.122 1.00 82.62 92 GLN A O 1
ATOM 668 N N . PHE A 1 93 ? -19.608 -8.481 19.005 1.00 84.56 93 PHE A N 1
ATOM 669 C CA . PHE A 1 93 ? -19.328 -7.144 18.487 1.00 84.56 93 PHE A CA 1
ATOM 670 C C . PHE A 1 93 ? -20.234 -6.078 19.124 1.00 84.56 93 PHE A C 1
ATOM 672 O O . PHE A 1 93 ? -19.722 -5.087 19.643 1.00 84.56 93 PHE A O 1
ATOM 679 N N . ASP A 1 94 ? -21.548 -6.313 19.172 1.00 87.88 94 ASP A N 1
ATOM 680 C CA . ASP A 1 94 ? -22.500 -5.396 19.813 1.00 87.88 94 ASP A CA 1
ATOM 681 C C . ASP A 1 94 ? -22.187 -5.214 21.309 1.00 87.88 94 ASP A C 1
ATOM 683 O O . ASP A 1 94 ? -22.100 -4.089 21.800 1.00 87.88 94 ASP A O 1
ATOM 687 N N . ALA A 1 95 ? -21.907 -6.309 22.026 1.00 86.00 95 ALA A N 1
ATOM 688 C CA . ALA A 1 95 ? -21.552 -6.252 23.444 1.00 86.00 95 ALA A CA 1
ATOM 689 C C . ALA A 1 95 ? -20.258 -5.458 23.713 1.00 86.00 95 ALA A C 1
ATOM 691 O O . ALA A 1 95 ? -20.153 -4.780 24.734 1.00 86.00 95 ALA A O 1
ATOM 692 N N . GLN A 1 96 ? -19.271 -5.526 22.814 1.00 82.38 96 GLN A N 1
ATOM 693 C CA . GLN A 1 96 ? -18.034 -4.747 22.933 1.00 82.38 96 GLN A CA 1
ATOM 694 C C . GLN A 1 96 ? -18.263 -3.251 22.695 1.00 82.38 96 GLN A C 1
ATOM 696 O O . GLN A 1 9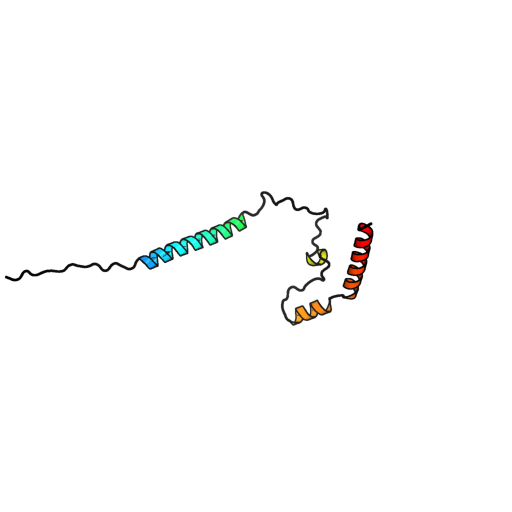6 ? -17.639 -2.430 23.371 1.00 82.38 96 GLN A O 1
ATOM 701 N N . ILE A 1 97 ? -19.150 -2.884 21.766 1.00 87.94 97 ILE A N 1
ATOM 702 C CA . ILE A 1 97 ? -19.498 -1.481 21.512 1.00 87.94 97 ILE A CA 1
ATOM 703 C C . ILE A 1 97 ? -20.183 -0.871 22.731 1.00 87.94 97 ILE A C 1
ATOM 705 O O . ILE A 1 97 ? -19.788 0.216 23.149 1.00 87.94 97 ILE A O 1
ATOM 709 N N . ASP A 1 98 ? -21.154 -1.575 23.316 1.00 88.44 98 ASP A N 1
ATOM 710 C CA . ASP A 1 98 ? -21.885 -1.091 24.490 1.00 88.44 98 ASP A CA 1
ATOM 711 C C . ASP A 1 98 ? -20.936 -0.845 25.673 1.00 88.44 98 ASP A C 1
ATOM 713 O O . ASP A 1 98 ? -20.935 0.237 26.257 1.00 88.44 98 ASP A O 1
ATOM 717 N N . VAL A 1 99 ? -20.040 -1.797 25.961 1.00 86.56 99 VAL A N 1
ATOM 718 C CA . VAL A 1 99 ? -19.026 -1.648 27.021 1.00 86.56 99 VAL A CA 1
ATOM 719 C C . VAL A 1 99 ? -18.082 -0.474 26.738 1.00 86.56 99 VAL A C 1
ATOM 721 O O . VAL A 1 99 ? -17.801 0.322 27.631 1.00 86.56 99 VAL A O 1
ATOM 724 N N . SER A 1 100 ? -17.619 -0.330 25.494 1.00 85.62 100 SER A N 1
ATOM 725 C CA . SER A 1 100 ? -16.707 0.757 25.109 1.00 85.62 100 SER A CA 1
ATOM 726 C C . SER A 1 100 ? -17.365 2.137 25.226 1.00 85.62 100 SER A C 1
ATOM 728 O O . SER A 1 100 ? -16.706 3.117 25.581 1.00 85.62 100 SER A O 1
ATOM 730 N N . LEU A 1 101 ? -18.663 2.229 24.922 1.00 88.06 101 LEU A N 1
ATOM 731 C CA . LEU A 1 101 ? -19.436 3.463 25.038 1.00 88.06 101 LEU A CA 1
ATOM 732 C C . LEU A 1 101 ? -19.642 3.845 26.510 1.00 88.06 101 LEU A C 1
ATOM 734 O O . LEU A 1 101 ? -19.401 4.996 26.879 1.00 88.06 101 LEU A O 1
ATOM 738 N N . ASP A 1 102 ? -19.992 2.872 27.354 1.00 86.25 102 ASP A N 1
ATOM 739 C CA . ASP A 1 102 ? -20.149 3.061 28.799 1.00 86.25 102 ASP A CA 1
ATOM 740 C C . ASP A 1 102 ? -18.835 3.504 29.469 1.00 86.25 102 ASP A C 1
ATOM 742 O O . ASP A 1 102 ? -18.832 4.365 30.356 1.00 86.25 102 ASP A O 1
ATOM 746 N N . GLU A 1 103 ? -17.698 2.942 29.048 1.00 86.50 103 GLU A N 1
ATOM 747 C CA . GLU A 1 103 ? -16.368 3.340 29.524 1.00 86.50 103 GLU A CA 1
ATOM 748 C C . GLU A 1 103 ? -15.990 4.757 29.077 1.00 86.50 103 GLU A C 1
ATOM 750 O O . GLU A 1 103 ? -15.410 5.523 29.855 1.00 86.50 103 GLU A O 1
ATOM 755 N N . PHE A 1 104 ? -16.320 5.141 27.842 1.00 87.88 104 PHE A N 1
ATOM 756 C CA . PHE A 1 104 ? -16.076 6.497 27.353 1.00 87.88 104 PHE A CA 1
ATOM 757 C C . PHE A 1 104 ? -16.888 7.535 28.139 1.00 87.88 104 PHE A C 1
ATOM 759 O O . PHE A 1 104 ? -16.337 8.555 28.557 1.00 87.88 104 PHE A O 1
ATOM 766 N N . GLU A 1 105 ? -18.173 7.271 28.388 1.00 83.94 105 GLU A N 1
ATOM 767 C CA . GLU A 1 105 ? -19.039 8.171 29.156 1.00 83.94 105 GLU A CA 1
ATOM 768 C C . GLU A 1 105 ? -18.589 8.317 30.617 1.00 83.94 105 GLU A C 1
ATOM 770 O O . GLU A 1 105 ? -18.631 9.422 31.161 1.00 83.94 105 GLU A O 1
ATOM 775 N N . GLN A 1 106 ? -18.099 7.242 31.243 1.00 80.44 106 GLN A N 1
ATOM 776 C CA . GLN A 1 106 ? -17.562 7.288 32.608 1.00 80.44 106 GLN A CA 1
ATOM 777 C C . GLN A 1 106 ? -16.242 8.061 32.717 1.00 80.44 106 GLN A C 1
ATOM 779 O O . GLN A 1 106 ? -16.026 8.745 33.714 1.00 80.44 106 GLN A O 1
ATOM 784 N N . ASN A 1 107 ? -15.367 7.985 31.709 1.00 73.38 107 ASN A N 1
ATOM 785 C CA . ASN A 1 107 ? -14.097 8.726 31.689 1.00 73.38 107 ASN A CA 1
ATOM 786 C C . ASN A 1 107 ? -14.248 10.203 31.274 1.00 73.38 107 ASN A C 1
ATOM 788 O O . ASN A 1 107 ? -13.296 10.976 31.394 1.00 73.38 107 ASN A O 1
ATOM 792 N N . ALA A 1 108 ? -15.414 10.597 30.754 1.00 72.88 108 ALA A N 1
ATOM 793 C CA . ALA A 1 108 ? -15.719 11.968 30.350 1.00 72.88 108 ALA A CA 1
ATOM 794 C C . ALA A 1 108 ? -16.337 12.832 31.476 1.00 72.88 108 ALA A C 1
ATOM 796 O O . ALA A 1 108 ? -16.614 14.014 31.237 1.00 72.88 108 ALA A O 1
ATOM 797 N N . GLN A 1 109 ? -16.554 12.268 32.673 1.00 54.88 109 GLN A N 1
ATOM 798 C CA . GLN A 1 109 ? -17.008 12.965 33.891 1.00 54.88 109 GLN A CA 1
ATOM 799 C C . GLN A 1 109 ? -15.848 13.279 34.842 1.00 54.88 109 GLN A C 1
ATOM 801 O O . G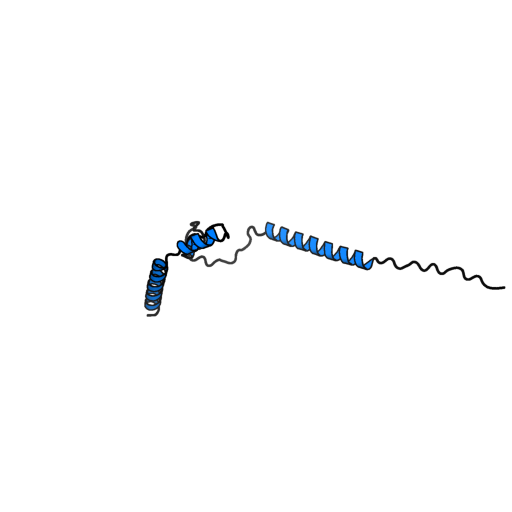LN A 1 109 ? -15.925 14.341 35.504 1.00 54.88 109 GLN A O 1
#

Organism: NCBI:txid1798649

Radius of gyration: 33.82 Å; chains: 1; bounding box: 70×36×100 Å

Sequence (109 aa):
MEPDNHGNNAEAPSGAGPFVGAAIIILLLAFGAYYFWSSKSGMVNENPPPLILGNDPAEDVSSDAAAGLPPQGNSDSPEAIESDLQVIDLNQFDAQIDVSLDEFEQNAQ

pLDDT: mean 73.6, std 15.17, range [45.66, 96.5]

Foldseek 3Di:
DDDDDDDDPPDDPPPCPVVVVVVVVVVVVVVVVCVVVVVVVPPPDDDDDPPPPPDDDDDPDDVCVVVVHDDQDPDPDPVSVVVSVVPDDVVVVVVVVVVVVVVVVVVVD

Secondary structure (DSSP, 8-state):
----------------HHHHHHHHHHHHHHHHHHHHHHHHHH-SSS--------S-------HHHHTTPPPPPS--SHHHHHHHHHT--HHHHHHHHHHHHHHHHHHT-